Protein AF-A0A417SAT5-F1 (afdb_monomer)

Sequence (62 aa):
MKKGINKSILFYIASVLFLVDSAIDFTSGNENSMAIVWLCLGSSFLCLGSTHKKKENNTDDK

Mean predicted aligned error: 10.49 Å

Radius of gyration: 16.37 Å; Cα contacts (8 Å, |Δi|>4): 43; chains: 1; bounding box: 42×15×50 Å

Structure (mmCIF, N/CA/C/O backbone):
data_AF-A0A417SAT5-F1
#
_entry.id   AF-A0A417SAT5-F1
#
loop_
_atom_site.group_PDB
_atom_site.id
_atom_site.type_symbol
_atom_site.label_atom_id
_atom_site.label_alt_id
_atom_site.label_comp_id
_atom_site.label_asym_id
_atom_site.label_entity_id
_atom_site.label_seq_id
_atom_site.pdbx_PDB_ins_code
_atom_site.Cartn_x
_atom_site.Cartn_y
_atom_site.Cartn_z
_atom_site.occupancy
_atom_site.B_iso_or_equiv
_atom_site.auth_seq_id
_atom_site.auth_comp_id
_atom_site.auth_asym_id
_atom_site.auth_atom_id
_atom_site.pdbx_PDB_model_num
ATOM 1 N N . MET A 1 1 ? -30.040 2.259 11.989 1.00 38.00 1 MET A N 1
ATOM 2 C CA . MET A 1 1 ? -28.871 1.520 11.463 1.00 38.00 1 MET A CA 1
ATOM 3 C C . MET A 1 1 ? -27.703 2.494 11.300 1.00 38.00 1 MET A C 1
ATOM 5 O O . MET A 1 1 ? -27.532 3.075 10.237 1.00 38.00 1 MET A O 1
ATOM 9 N N . LYS A 1 2 ? -26.953 2.784 12.375 1.00 40.78 2 LYS A N 1
ATOM 10 C CA . LYS A 1 2 ? -25.764 3.647 12.278 1.00 40.78 2 LYS A CA 1
ATOM 11 C C . LYS A 1 2 ? -24.696 2.829 11.564 1.00 40.78 2 LYS A C 1
ATOM 13 O O . LYS A 1 2 ? -24.164 1.887 12.139 1.00 40.78 2 LYS A O 1
ATOM 18 N N . LYS A 1 3 ? -24.441 3.134 10.292 1.00 45.00 3 LYS A N 1
ATOM 19 C CA . LYS A 1 3 ? -23.365 2.525 9.509 1.00 45.00 3 LYS A CA 1
ATOM 20 C C . LYS A 1 3 ? -22.056 3.114 10.031 1.00 45.00 3 LYS A C 1
ATOM 22 O O . LYS A 1 3 ? -21.503 4.043 9.457 1.00 45.00 3 LYS A O 1
ATOM 27 N N . GLY A 1 4 ? -21.654 2.661 11.217 1.00 50.44 4 GLY A N 1
ATOM 28 C CA . GLY A 1 4 ? -20.369 2.979 11.810 1.00 50.44 4 GLY A CA 1
ATOM 29 C C . GLY A 1 4 ? -19.323 2.355 10.913 1.00 50.44 4 GLY A C 1
ATOM 30 O O . GLY A 1 4 ? -19.051 1.164 11.010 1.00 50.44 4 GLY A O 1
ATOM 31 N N . ILE A 1 5 ? -18.811 3.135 9.966 1.00 57.44 5 ILE A N 1
ATOM 32 C CA . ILE A 1 5 ? -17.639 2.752 9.196 1.00 57.44 5 ILE A CA 1
ATOM 33 C C . ILE A 1 5 ? -16.535 2.638 10.238 1.00 57.44 5 ILE A C 1
ATOM 35 O O . ILE A 1 5 ? -16.057 3.641 10.768 1.00 57.44 5 ILE A O 1
ATOM 39 N N . ASN A 1 6 ? -16.231 1.400 10.621 1.00 67.88 6 ASN A N 1
ATOM 40 C CA . ASN A 1 6 ? -15.233 1.111 11.633 1.00 67.88 6 ASN A CA 1
ATOM 41 C C . ASN A 1 6 ? -13.939 1.787 11.180 1.00 67.88 6 ASN A C 1
ATOM 43 O O . ASN A 1 6 ? -13.455 1.509 10.083 1.00 67.88 6 ASN A O 1
ATOM 47 N N . LYS A 1 7 ? -13.402 2.706 11.993 1.00 66.75 7 LYS A N 1
ATOM 48 C CA . LYS A 1 7 ? -12.165 3.454 11.693 1.00 66.75 7 LYS A CA 1
ATOM 49 C C . LYS A 1 7 ? -11.036 2.527 11.222 1.00 66.75 7 LYS A C 1
ATOM 51 O O . LYS A 1 7 ? -10.234 2.917 10.385 1.00 66.75 7 LYS A O 1
ATOM 56 N N . SER A 1 8 ? -11.030 1.291 11.712 1.00 69.81 8 SER A N 1
ATOM 57 C CA . SER A 1 8 ? -10.150 0.188 11.326 1.00 69.81 8 SER A CA 1
ATOM 58 C C . SER A 1 8 ? -10.253 -0.203 9.845 1.00 69.81 8 SER A C 1
ATOM 60 O O . SER A 1 8 ? -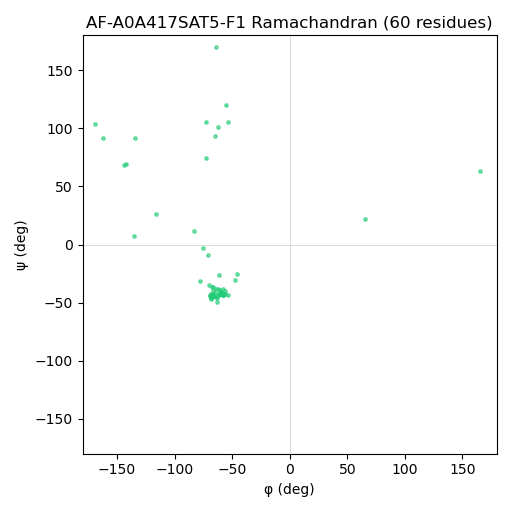9.225 -0.422 9.217 1.00 69.81 8 SER A O 1
ATOM 62 N N . ILE A 1 9 ? -11.459 -0.247 9.260 1.00 78.44 9 ILE A N 1
ATOM 63 C CA . ILE A 1 9 ? -11.655 -0.531 7.825 1.00 78.44 9 ILE A CA 1
ATOM 64 C C . ILE A 1 9 ? -11.074 0.594 6.968 1.00 78.44 9 ILE A C 1
ATOM 6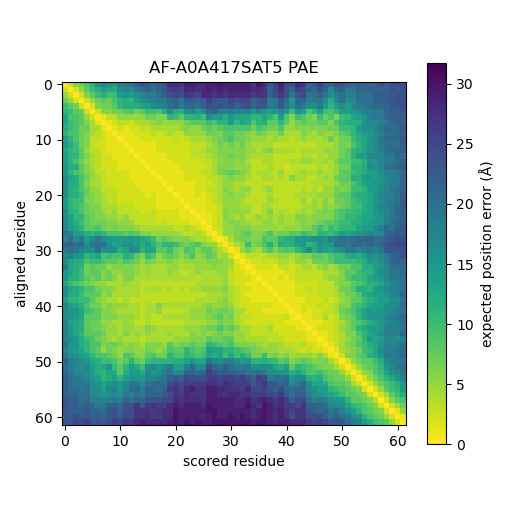6 O O . ILE A 1 9 ? -10.384 0.321 5.992 1.00 78.44 9 ILE A O 1
ATOM 70 N N . LEU A 1 10 ? -11.322 1.853 7.342 1.00 80.38 10 LEU A N 1
ATOM 71 C CA . LEU A 1 10 ? -10.761 3.011 6.637 1.00 80.38 10 LEU A CA 1
ATOM 72 C C . LEU A 1 10 ? -9.231 2.970 6.649 1.00 80.38 10 LEU A C 1
ATOM 74 O O . LEU A 1 10 ? -8.592 3.213 5.630 1.00 80.38 10 LEU A O 1
ATOM 78 N N . PHE A 1 11 ? -8.659 2.605 7.795 1.00 80.44 11 PHE A N 1
ATOM 79 C CA . PHE A 1 11 ? -7.221 2.461 7.970 1.00 80.44 11 PHE A CA 1
ATOM 80 C C . PHE A 1 11 ? -6.639 1.327 7.118 1.00 80.44 11 PHE A C 1
ATOM 82 O O . PHE A 1 11 ? -5.610 1.502 6.477 1.00 80.44 11 PHE A O 1
ATOM 89 N N . TYR A 1 12 ? -7.336 0.192 7.048 1.00 81.06 12 TYR A N 1
ATOM 90 C CA . TYR A 1 12 ? -6.944 -0.931 6.202 1.00 81.06 12 TYR A CA 1
ATOM 91 C C . TYR A 1 12 ? -6.979 -0.574 4.708 1.00 81.06 12 TYR A C 1
ATOM 93 O O . TYR A 1 12 ? -6.024 -0.854 3.990 1.00 81.06 12 TYR A O 1
ATOM 101 N N . ILE A 1 13 ? -8.038 0.101 4.243 1.00 85.50 13 ILE A N 1
ATOM 102 C CA . ILE A 1 13 ? -8.140 0.560 2.848 1.00 85.50 13 ILE A CA 1
ATOM 103 C C . ILE A 1 13 ? -7.002 1.538 2.524 1.00 85.50 13 ILE A C 1
ATOM 105 O O . ILE A 1 13 ? -6.370 1.407 1.480 1.00 85.50 13 ILE A O 1
ATOM 109 N N . ALA A 1 14 ? -6.694 2.470 3.432 1.00 84.94 14 ALA A N 1
ATOM 110 C CA . ALA A 1 14 ? -5.571 3.389 3.272 1.00 84.94 14 ALA A CA 1
ATOM 111 C C . ALA A 1 14 ? -4.218 2.657 3.197 1.00 84.94 14 ALA A C 1
ATOM 113 O O . ALA A 1 14 ? -3.429 2.968 2.312 1.00 84.94 14 ALA A O 1
ATOM 114 N N . SER A 1 15 ? -3.970 1.648 4.047 1.00 85.31 15 SER A N 1
ATOM 115 C CA . SER A 1 15 ? -2.769 0.797 3.961 1.00 85.31 15 SER A CA 1
ATOM 116 C C . SER A 1 15 ? -2.636 0.100 2.609 1.00 85.31 15 SER A C 1
ATOM 118 O O . SER A 1 15 ? -1.537 0.037 2.066 1.00 85.31 15 SER A O 1
ATOM 120 N N . VAL A 1 16 ? -3.737 -0.435 2.074 1.00 87.00 16 VAL A N 1
ATOM 121 C CA . VAL A 1 16 ? -3.741 -1.149 0.787 1.00 87.00 16 VAL A CA 1
ATOM 122 C C . 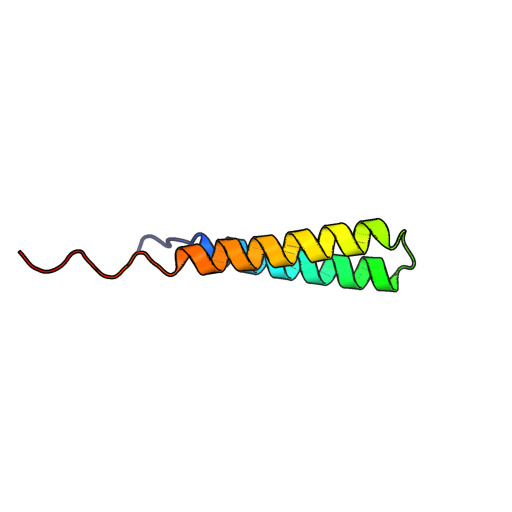VAL A 1 16 ? -3.463 -0.191 -0.366 1.00 87.00 16 VAL A C 1
ATOM 124 O O . VAL A 1 16 ? -2.623 -0.495 -1.206 1.00 87.00 16 VAL A O 1
ATOM 127 N N . LEU A 1 17 ? -4.113 0.977 -0.379 1.00 88.88 17 LEU A N 1
ATOM 128 C CA . LEU A 1 17 ? -3.825 2.033 -1.353 1.00 88.88 17 LEU A CA 1
ATOM 129 C C . LEU A 1 17 ? -2.352 2.434 -1.289 1.00 88.88 17 LEU A C 1
ATOM 131 O O . LEU A 1 17 ? -1.708 2.562 -2.326 1.00 88.88 17 LEU A O 1
ATOM 135 N N . PHE A 1 18 ? -1.809 2.555 -0.073 1.00 86.25 18 PHE A N 1
ATOM 136 C CA . PHE A 1 18 ? -0.409 2.888 0.096 1.00 86.25 18 PHE A CA 1
ATOM 137 C C . PHE A 1 18 ? 0.495 1.782 -0.499 1.00 86.25 18 PHE A C 1
ATOM 139 O O . PHE A 1 18 ? 1.347 2.027 -1.341 1.00 86.25 18 PHE A O 1
ATOM 146 N N . LEU A 1 19 ? 0.264 0.516 -0.166 1.00 86.38 19 LEU A N 1
ATOM 147 C CA . LEU A 1 19 ? 1.038 -0.600 -0.726 1.00 86.38 19 LEU A CA 1
ATOM 148 C C . LEU A 1 19 ? 1.030 -0.660 -2.264 1.00 86.38 19 LEU A C 1
ATOM 150 O O . LEU A 1 19 ? 2.068 -0.941 -2.861 1.00 86.38 19 LEU A O 1
ATOM 154 N N . VAL A 1 20 ? -0.114 -0.381 -2.896 1.00 89.00 20 VAL A N 1
ATOM 155 C CA . VAL A 1 20 ? -0.231 -0.366 -4.362 1.00 89.00 20 VAL A CA 1
ATOM 156 C C . VAL A 1 20 ? 0.593 0.767 -4.970 1.00 89.00 20 VAL A C 1
ATOM 158 O O . VAL A 1 20 ? 1.323 0.519 -5.923 1.00 89.00 20 VAL A O 1
ATOM 161 N N . ASP A 1 21 ? 0.540 1.974 -4.403 1.00 86.75 21 ASP A N 1
ATOM 162 C CA . ASP A 1 21 ? 1.355 3.096 -4.883 1.00 86.75 21 ASP A CA 1
ATOM 163 C C . ASP A 1 21 ? 2.855 2.786 -4.753 1.00 86.75 21 ASP A C 1
ATOM 165 O O . ASP A 1 21 ? 3.596 2.988 -5.702 1.00 86.75 21 ASP A O 1
ATOM 169 N N . SER A 1 22 ? 3.297 2.191 -3.632 1.00 87.00 22 SER A N 1
ATOM 170 C CA . SER A 1 22 ? 4.701 1.778 -3.453 1.00 87.00 22 SER A CA 1
ATOM 171 C C . SER A 1 22 ? 5.136 0.775 -4.525 1.00 87.00 22 SER A C 1
ATOM 173 O O . SER A 1 22 ? 6.233 0.887 -5.065 1.00 87.00 22 SER A O 1
ATOM 175 N N . ALA A 1 23 ? 4.272 -0.182 -4.882 1.00 86.06 23 ALA A N 1
ATOM 176 C CA . ALA A 1 23 ? 4.558 -1.148 -5.940 1.00 86.06 23 ALA A CA 1
ATOM 177 C C . ALA A 1 23 ? 4.624 -0.497 -7.334 1.00 86.06 23 ALA A C 1
ATOM 179 O O . ALA A 1 23 ? 5.453 -0.894 -8.160 1.00 86.06 23 ALA A O 1
ATOM 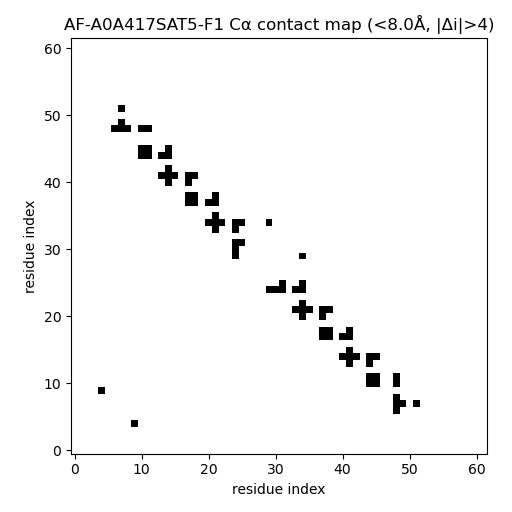180 N N . ILE A 1 24 ? 3.773 0.503 -7.594 1.00 87.31 24 ILE A N 1
ATOM 181 C CA . ILE A 1 24 ? 3.796 1.291 -8.832 1.0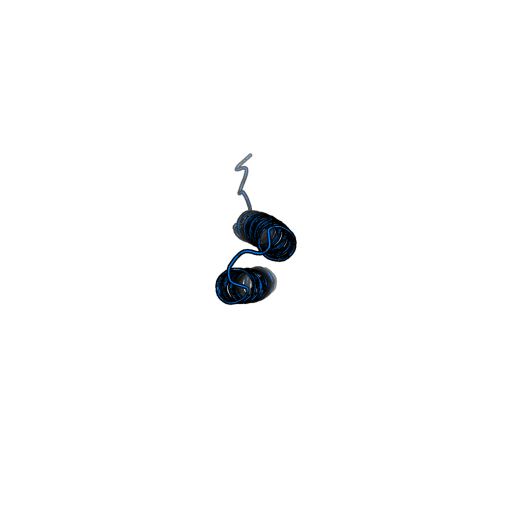0 87.31 24 ILE A CA 1
ATOM 182 C C . ILE A 1 24 ? 5.059 2.151 -8.881 1.00 87.31 24 ILE A C 1
ATOM 184 O O . ILE A 1 24 ? 5.744 2.130 -9.895 1.00 87.31 24 ILE A O 1
ATOM 188 N N . ASP A 1 25 ? 5.411 2.836 -7.795 1.00 86.50 25 ASP A N 1
ATOM 189 C CA . ASP A 1 25 ? 6.604 3.679 -7.672 1.00 86.50 25 ASP A CA 1
ATOM 190 C C . ASP A 1 25 ? 7.890 2.863 -7.880 1.00 86.50 25 ASP A C 1
ATOM 192 O O . ASP A 1 25 ? 8.768 3.241 -8.660 1.00 86.50 25 ASP A O 1
ATOM 196 N N . PHE A 1 26 ? 7.933 1.664 -7.291 1.00 79.75 26 PHE A N 1
ATOM 197 C CA . PHE A 1 26 ? 9.018 0.699 -7.460 1.00 79.75 26 PHE A CA 1
ATOM 198 C C . PHE A 1 26 ? 9.133 0.185 -8.904 1.00 79.75 26 PHE A C 1
ATOM 200 O O . PHE A 1 26 ? 10.233 0.002 -9.421 1.00 79.75 26 PHE A O 1
ATOM 207 N N . THR A 1 27 ? 7.998 -0.028 -9.579 1.00 80.44 27 THR A N 1
ATOM 208 C CA . THR A 1 27 ? 7.959 -0.485 -10.981 1.00 80.44 27 THR A CA 1
ATOM 209 C C . THR A 1 27 ? 8.237 0.648 -11.970 1.00 80.44 27 THR A C 1
ATOM 211 O O . THR A 1 27 ? 8.816 0.416 -13.029 1.00 80.44 27 THR A O 1
ATOM 214 N N . SER A 1 28 ? 7.852 1.879 -11.636 1.00 77.81 28 SER A N 1
ATOM 215 C CA . SER A 1 28 ? 7.989 3.056 -12.495 1.00 77.81 28 SER A CA 1
ATOM 216 C C . SER A 1 28 ? 9.427 3.579 -12.570 1.00 77.81 28 SER A C 1
ATOM 218 O O . SER A 1 28 ? 9.687 4.530 -13.306 1.00 77.81 28 SER A O 1
ATOM 220 N N . GLY A 1 29 ? 10.366 2.981 -11.827 1.00 69.69 29 GLY A N 1
ATOM 221 C CA . GLY A 1 29 ? 11.757 3.427 -11.786 1.00 69.69 29 GLY A CA 1
ATOM 222 C C . GLY A 1 29 ? 11.922 4.817 -11.167 1.00 69.69 29 GLY A C 1
ATOM 223 O O . GLY A 1 29 ? 12.925 5.478 -11.441 1.00 69.69 29 GLY A O 1
ATOM 224 N N . ASN A 1 30 ? 10.946 5.263 -10.365 1.00 67.81 30 ASN A N 1
ATOM 225 C CA . ASN A 1 30 ? 11.067 6.486 -9.584 1.00 67.81 30 ASN A CA 1
ATOM 226 C C . ASN A 1 30 ? 12.193 6.338 -8.544 1.00 67.81 30 ASN A C 1
ATOM 228 O O . ASN A 1 30 ? 12.752 5.257 -8.323 1.00 67.81 30 ASN A O 1
ATOM 232 N N . GLU A 1 31 ? 12.559 7.436 -7.895 1.00 75.94 31 GLU A N 1
ATOM 233 C CA . GLU A 1 31 ? 13.488 7.423 -6.778 1.00 75.94 31 GLU A CA 1
ATOM 234 C C . GLU A 1 31 ? 13.035 6.434 -5.691 1.00 75.94 31 GLU A C 1
ATOM 236 O O . GLU A 1 31 ? 12.122 6.700 -4.920 1.00 75.94 31 GLU A O 1
ATOM 241 N N . ASN A 1 32 ? 13.722 5.288 -5.598 1.00 74.50 32 ASN A N 1
ATOM 242 C CA . ASN A 1 32 ? 13.442 4.199 -4.646 1.00 74.50 32 ASN A CA 1
ATOM 243 C C . ASN A 1 32 ? 13.194 4.670 -3.197 1.00 74.50 32 ASN A C 1
ATOM 245 O O . ASN A 1 32 ? 12.521 3.992 -2.425 1.00 74.50 32 ASN A O 1
ATOM 249 N N . SER A 1 33 ? 13.735 5.830 -2.818 1.00 80.12 33 SER A N 1
ATOM 250 C CA . SER A 1 33 ? 13.473 6.487 -1.535 1.00 80.12 33 SER A CA 1
ATOM 251 C C . SER A 1 33 ? 11.977 6.744 -1.292 1.00 80.12 33 SER A C 1
ATOM 253 O O . SER A 1 33 ? 11.481 6.476 -0.198 1.00 80.12 33 SER A O 1
ATOM 255 N N . MET A 1 34 ? 11.239 7.203 -2.307 1.00 82.44 34 MET A N 1
ATOM 256 C CA . MET A 1 34 ? 9.810 7.506 -2.210 1.00 82.44 34 MET A CA 1
ATOM 257 C C . MET A 1 34 ? 8.995 6.222 -2.013 1.00 82.44 34 MET A C 1
ATOM 259 O O . MET A 1 34 ? 8.226 6.134 -1.051 1.00 82.44 34 MET A O 1
ATOM 263 N N . ALA A 1 35 ? 9.274 5.181 -2.807 1.00 84.62 35 ALA A N 1
ATOM 264 C CA . ALA A 1 35 ? 8.704 3.847 -2.635 1.00 84.62 35 ALA A CA 1
ATOM 265 C C . ALA A 1 35 ? 8.912 3.294 -1.218 1.00 84.62 35 ALA A C 1
ATOM 267 O O . ALA A 1 35 ? 7.972 2.747 -0.640 1.00 84.62 35 ALA A O 1
ATOM 268 N N . ILE A 1 36 ? 10.111 3.450 -0.637 1.00 85.12 36 ILE A N 1
ATOM 269 C CA . ILE A 1 36 ? 10.440 2.959 0.714 1.00 85.12 36 ILE A CA 1
ATOM 270 C C . ILE A 1 36 ? 9.688 3.744 1.794 1.00 85.12 36 ILE A C 1
ATOM 272 O O . ILE A 1 36 ? 9.144 3.134 2.718 1.00 85.12 36 ILE A O 1
ATOM 276 N N . VAL A 1 37 ? 9.630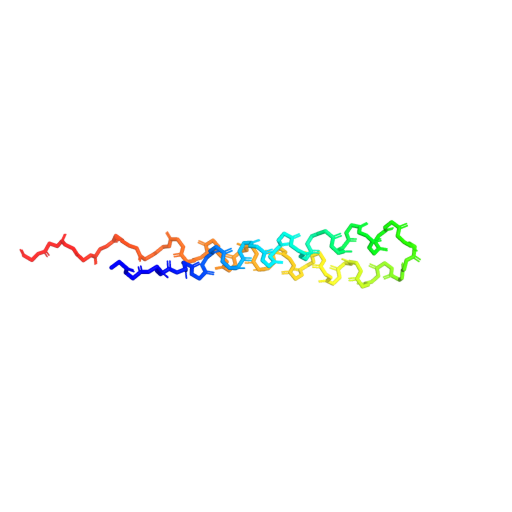 5.078 1.692 1.00 88.31 37 VAL A N 1
ATOM 277 C CA . VAL A 1 37 ? 8.854 5.920 2.623 1.00 88.31 37 VAL A CA 1
ATOM 278 C C . VAL A 1 37 ? 7.393 5.494 2.607 1.00 88.31 37 VAL A C 1
ATOM 280 O O . VAL A 1 37 ? 6.768 5.341 3.659 1.00 88.31 37 VAL A O 1
ATOM 283 N N . TRP A 1 38 ? 6.872 5.243 1.413 1.00 85.00 38 TRP A N 1
ATOM 284 C CA . TRP A 1 38 ? 5.497 4.850 1.218 1.00 85.00 38 TRP A CA 1
ATOM 285 C C . TRP A 1 38 ? 5.229 3.433 1.763 1.00 85.00 38 TRP A C 1
ATOM 287 O O . TRP A 1 38 ? 4.309 3.215 2.550 1.00 85.00 38 TRP A O 1
ATOM 297 N N . LEU A 1 39 ? 6.123 2.476 1.522 1.00 85.19 39 LEU A N 1
ATOM 298 C CA . LEU A 1 39 ? 6.055 1.137 2.121 1.00 85.19 39 LEU A CA 1
ATOM 299 C C . LEU A 1 39 ? 6.080 1.190 3.665 1.00 85.19 39 LEU A C 1
ATOM 301 O O . LEU A 1 39 ? 5.296 0.512 4.340 1.00 85.19 39 LEU A O 1
ATOM 305 N N . CYS A 1 40 ? 6.928 2.053 4.232 1.00 86.06 40 CYS A N 1
ATOM 306 C CA . CYS A 1 40 ? 7.057 2.251 5.676 1.00 86.06 40 CYS A CA 1
ATOM 307 C C . CYS A 1 40 ? 5.796 2.881 6.299 1.00 86.06 40 CYS A C 1
ATOM 309 O O . CYS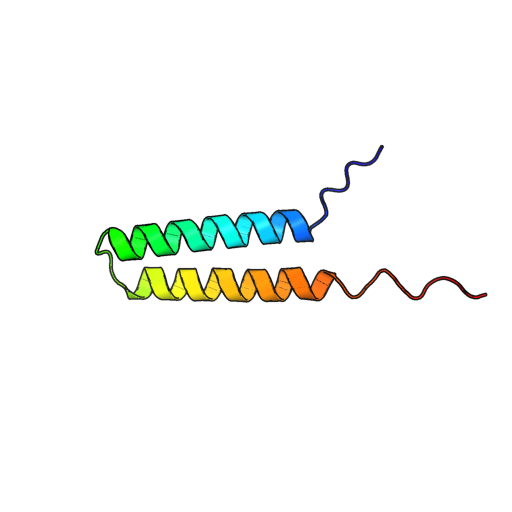 A 1 40 ? 5.330 2.443 7.360 1.00 86.06 40 CYS A O 1
ATOM 311 N N . LEU A 1 41 ? 5.185 3.857 5.615 1.00 85.00 41 LEU A N 1
ATOM 312 C CA . LEU A 1 41 ? 3.907 4.441 6.024 1.00 85.00 41 LEU A CA 1
ATOM 313 C C . LEU A 1 41 ? 2.782 3.403 5.989 1.00 85.00 41 LEU A C 1
ATOM 315 O O . LEU A 1 41 ? 2.037 3.294 6.961 1.00 85.00 41 LEU A O 1
ATOM 319 N N . GLY A 1 42 ? 2.691 2.605 4.918 1.00 86.62 42 GLY A N 1
ATOM 320 C CA . GLY A 1 42 ? 1.667 1.568 4.767 1.00 86.62 42 GLY A CA 1
ATOM 321 C C . GLY A 1 42 ? 1.692 0.537 5.903 1.00 86.62 42 GLY A C 1
ATOM 322 O O . GLY A 1 42 ? 0.641 0.209 6.464 1.00 86.62 42 GLY A O 1
ATOM 323 N N . SER A 1 43 ? 2.892 0.091 6.298 1.00 81.81 43 SER A N 1
ATOM 324 C CA . SER A 1 43 ? 3.103 -0.851 7.410 1.00 81.81 43 SER A CA 1
ATOM 325 C C . SER A 1 43 ? 2.779 -0.240 8.782 1.00 81.81 43 SER A C 1
ATOM 327 O O . SER A 1 43 ? 2.081 -0.851 9.596 1.00 81.81 43 SER A O 1
ATOM 329 N N . SER A 1 44 ? 3.198 1.007 9.024 1.00 85.75 44 SER A N 1
ATOM 330 C CA . SER A 1 44 ? 2.857 1.740 10.254 1.00 85.75 44 SER A CA 1
ATOM 331 C C . SER A 1 44 ? 1.347 1.924 10.393 1.00 85.75 44 SER A C 1
ATOM 333 O O . SER A 1 44 ? 0.788 1.760 11.482 1.00 85.75 44 SER A O 1
ATOM 335 N N . PHE A 1 45 ? 0.672 2.201 9.273 1.00 79.75 45 PHE A N 1
ATOM 336 C CA . PHE A 1 45 ? -0.775 2.305 9.239 1.00 79.75 45 PHE A CA 1
ATOM 337 C C . PHE A 1 45 ? -1.417 0.933 9.550 1.00 79.75 45 PHE A C 1
ATOM 339 O O . PHE A 1 45 ? -2.270 0.804 10.424 1.00 79.75 45 PHE A O 1
ATOM 346 N N . LEU A 1 46 ? -0.929 -0.162 8.969 1.00 77.69 46 LEU A N 1
ATOM 347 C CA . LEU A 1 46 ? -1.456 -1.493 9.292 1.00 77.69 46 LEU A CA 1
ATOM 348 C C . LEU A 1 46 ? -1.331 -1.823 10.798 1.00 77.69 46 LEU A C 1
ATOM 350 O O . LEU A 1 46 ? -2.258 -2.367 11.406 1.00 77.69 46 LEU A O 1
ATOM 354 N N . CYS A 1 47 ? -0.221 -1.419 11.421 1.00 74.06 47 CYS A N 1
ATOM 355 C CA . CYS A 1 47 ? 0.047 -1.623 12.846 1.00 74.06 47 CYS A CA 1
ATOM 356 C C . CYS A 1 47 ? -0.902 -0.815 13.761 1.00 74.06 47 CYS A C 1
ATOM 358 O O . CYS A 1 47 ? -1.463 -1.342 14.729 1.00 74.06 47 CYS A O 1
ATOM 360 N N . LEU A 1 48 ? -1.166 0.450 13.419 1.00 72.00 48 LEU A N 1
ATOM 361 C CA . LEU A 1 48 ? -2.137 1.314 14.110 1.00 72.00 48 LEU A CA 1
ATOM 362 C C . LEU A 1 48 ? -3.584 0.818 13.925 1.00 72.00 48 LEU A C 1
ATOM 364 O O . LEU A 1 48 ? -4.376 0.848 14.869 1.00 72.00 48 LEU A O 1
ATOM 368 N N . GLY A 1 49 ? -3.919 0.289 12.744 1.00 69.38 49 GLY A N 1
ATOM 369 C CA . GLY A 1 49 ? -5.208 -0.352 12.471 1.00 69.38 49 GLY A CA 1
ATOM 370 C C . GLY A 1 49 ? -5.445 -1.600 13.330 1.00 69.38 49 GLY A C 1
ATOM 371 O O . GLY A 1 49 ? -6.553 -1.800 13.830 1.00 69.38 49 GLY A O 1
ATOM 372 N N . SER A 1 50 ? -4.394 -2.392 13.566 1.00 62.62 50 SER A N 1
ATOM 373 C CA . SER A 1 50 ? -4.427 -3.583 14.429 1.00 62.62 50 SER A CA 1
ATOM 374 C C . SER A 1 50 ? -4.579 -3.237 15.919 1.00 62.62 50 SER A C 1
ATOM 376 O O . SER A 1 50 ? -5.316 -3.904 16.647 1.00 62.62 50 SER A O 1
ATOM 378 N N . THR A 1 51 ? -3.983 -2.127 16.372 1.00 60.25 51 THR A N 1
ATOM 379 C CA . THR A 1 51 ? -4.113 -1.638 17.761 1.00 60.25 51 THR A CA 1
ATOM 380 C C . THR A 1 51 ? -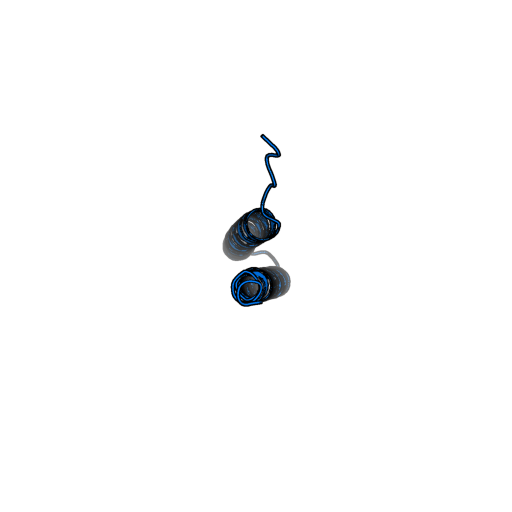5.559 -1.291 18.144 1.00 60.25 51 THR A C 1
ATOM 382 O O . THR A 1 51 ? -5.944 -1.422 19.309 1.00 60.25 51 THR A O 1
ATOM 385 N N . HIS A 1 52 ? -6.415 -0.939 17.181 1.00 54.94 52 HIS A N 1
ATOM 386 C CA . HIS A 1 52 ? -7.836 -0.700 17.450 1.00 54.94 52 HIS A CA 1
ATOM 387 C C . HIS A 1 52 ? -8.635 -1.975 17.765 1.00 54.94 52 HIS A C 1
ATOM 389 O O . HIS A 1 52 ? -9.766 -1.872 18.235 1.00 54.94 52 HIS A O 1
ATOM 395 N N . LYS A 1 53 ? -8.059 -3.175 17.598 1.00 50.47 53 LYS A N 1
ATOM 396 C CA . LYS A 1 53 ? -8.733 -4.447 17.896 1.00 50.47 53 LYS A CA 1
ATOM 397 C C . LYS A 1 53 ? -8.686 -4.865 19.381 1.00 50.47 53 LYS A C 1
ATOM 399 O O . LYS A 1 53 ? -9.015 -6.005 19.697 1.00 50.47 53 LYS A O 1
ATOM 404 N N . LYS A 1 54 ? -8.280 -3.969 20.300 1.00 47.66 54 LYS A N 1
ATOM 405 C CA . LYS A 1 54 ? -8.138 -4.247 21.752 1.00 47.66 54 LYS A CA 1
ATOM 406 C C . LYS A 1 54 ? -9.082 -3.437 22.667 1.00 47.66 54 LYS A C 1
ATOM 408 O O . LYS A 1 54 ? -8.763 -3.210 23.830 1.00 47.66 54 LYS A O 1
ATOM 413 N N . LYS A 1 55 ? -10.250 -2.992 22.196 1.00 49.78 55 LYS A N 1
ATOM 414 C CA . LYS A 1 55 ? -11.289 -2.424 23.083 1.00 49.78 55 LYS A CA 1
ATOM 415 C C . LYS A 1 55 ? -12.707 -2.815 22.641 1.00 49.78 55 LYS A C 1
ATOM 417 O O . LYS A 1 55 ? -13.461 -1.958 22.206 1.00 49.78 55 LYS A O 1
ATOM 422 N N . GLU A 1 56 ? -13.087 -4.087 22.779 1.00 49.41 56 GLU A N 1
ATOM 423 C CA . GLU A 1 56 ? -14.521 -4.442 22.888 1.00 49.41 56 GLU A CA 1
ATOM 424 C C . GLU A 1 56 ? -14.851 -5.462 23.986 1.00 49.41 56 GLU A C 1
ATOM 426 O O . GLU A 1 56 ? -15.991 -5.881 24.124 1.00 49.41 56 GLU A O 1
ATOM 431 N N . ASN A 1 57 ? -13.895 -5.831 24.832 1.00 50.09 57 ASN A N 1
ATOM 432 C CA . ASN A 1 57 ? -14.123 -6.839 25.856 1.00 50.09 57 ASN A CA 1
ATOM 433 C C . ASN A 1 57 ? -13.539 -6.321 27.164 1.00 50.09 57 ASN A C 1
ATOM 435 O O . ASN A 1 57 ? -12.333 -6.417 27.371 1.00 50.09 57 ASN A O 1
ATOM 439 N N . ASN A 1 58 ? -14.393 -5.644 27.940 1.00 49.66 58 ASN A N 1
ATOM 440 C CA . ASN A 1 58 ? -14.456 -5.557 29.410 1.00 49.66 58 ASN A CA 1
ATOM 441 C C . ASN A 1 58 ? -15.378 -4.377 29.795 1.00 49.66 58 ASN A C 1
ATOM 443 O O . ASN A 1 58 ? -14.956 -3.363 30.347 1.00 49.66 58 ASN A O 1
ATOM 447 N N . THR A 1 59 ? -16.655 -4.473 29.436 1.00 48.97 59 THR A N 1
ATOM 448 C CA . THR A 1 59 ? -17.740 -3.771 30.138 1.00 48.97 59 THR A CA 1
ATOM 449 C C . THR A 1 59 ? -18.932 -4.712 30.126 1.00 48.97 59 THR A C 1
ATOM 451 O O . THR A 1 59 ? -19.879 -4.495 29.387 1.00 48.97 59 THR A O 1
ATOM 454 N N . ASP A 1 60 ? -18.810 -5.811 30.861 1.00 52.50 60 ASP A N 1
ATOM 455 C CA . ASP A 1 60 ? -19.954 -6.553 31.385 1.00 52.50 60 ASP A CA 1
ATOM 456 C C . 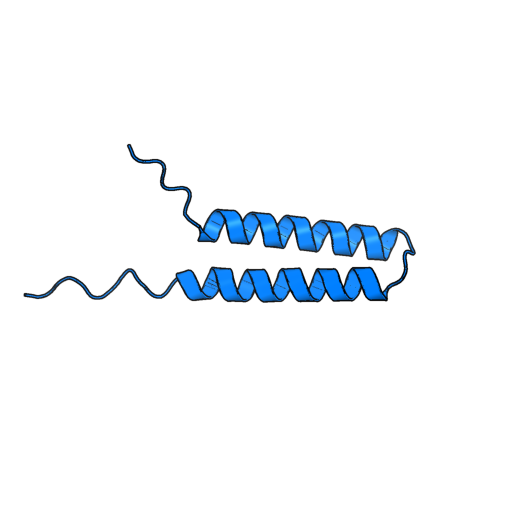ASP A 1 60 ? -19.429 -7.445 32.514 1.00 52.50 60 ASP A C 1
ATOM 458 O O . ASP A 1 60 ? -18.833 -8.483 32.252 1.00 52.50 60 ASP A O 1
ATOM 462 N N . ASP A 1 61 ? -19.462 -6.922 33.738 1.00 44.97 61 ASP A N 1
ATOM 463 C CA . ASP A 1 61 ? -19.919 -7.660 34.923 1.00 44.97 61 ASP A CA 1
ATOM 464 C C . ASP A 1 61 ? -20.060 -6.631 36.060 1.00 44.97 61 ASP A C 1
ATOM 466 O O . ASP A 1 61 ? -19.074 -6.081 36.563 1.00 44.97 61 ASP A O 1
ATOM 470 N N . LYS A 1 62 ? -21.308 -6.265 36.355 1.00 39.50 62 LYS A N 1
ATOM 471 C CA . LYS A 1 62 ? -21.721 -5.512 37.541 1.00 39.50 62 LYS A CA 1
ATOM 472 C C . LYS A 1 62 ? -22.412 -6.487 38.478 1.00 39.50 62 LYS A C 1
ATOM 474 O O . LYS A 1 62 ? -23.272 -7.228 37.956 1.00 39.50 62 LYS A O 1
#

Foldseek 3Di:
DPPPPPVLVVLLVQLVVLLVVLVVCVVVPHDNVVSVVSPVVSVVSNVVSVVVVPPDPDDDDD

pLDDT: mean 71.92, std 15.67, range [38.0, 89.0]

Solvent-accessible surface area (backbone atoms only — not comparable to full-atom values): 3653 Å² total; per-residue (Å²): 133,86,83,71,74,51,69,46,57,59,34,47,53,51,20,51,54,31,44,52,50,21,54,49,34,58,70,68,68,49,69,61,67,58,23,50,54,34,42,51,49,17,52,53,38,45,53,56,31,56,61,67,76,76,77,88,84,86,87,84,88,133

Secondary structure (DSSP, 8-state):
------HHHHHHHHHHHHHHHHHHHHHTT--HHHHHHHHHHHHHHHHHHHHGGG-SS-----